Protein AF-A0A849R7K3-F1 (afdb_monomer_lite)

Secondary structure (DSSP, 8-state):
-HHHHHHHHHHHHHHHHHHH--HHHHHHHHHHHHHHHHHHHHHHHHHHSS--HHHHHHHHHH-GGGT-

Foldseek 3Di:
DVVVVVVVVVVVVVVVVVVPCDPVNVVVVVVVVVVLVVVLQVQLCVPVVDRDPVSSVCSVPPPVVSVD

Structure (mmCIF, N/CA/C/O backbone):
data_AF-A0A849R7K3-F1
#
_entry.id   AF-A0A849R7K3-F1
#
loop_
_atom_site.group_PDB
_atom_site.id
_atom_site.type_symbol
_atom_site.label_atom_id
_atom_site.label_alt_id
_atom_site.label_comp_id
_atom_site.label_asym_id
_atom_site.label_entity_id
_atom_site.label_seq_id
_atom_site.pdbx_PDB_ins_code
_atom_site.Cartn_x
_atom_site.Cartn_y
_atom_site.Cartn_z
_atom_site.occupancy
_atom_site.B_iso_or_equiv
_atom_site.auth_seq_id
_atom_site.auth_comp_id
_atom_site.auth_asym_id
_atom_site.auth_atom_id
_atom_site.pdbx_PDB_model_num
ATOM 1 N N . MET A 1 1 ? 37.033 -2.449 -3.876 1.00 62.75 1 MET A N 1
ATOM 2 C CA . MET A 1 1 ? 36.771 -2.670 -5.319 1.00 62.75 1 MET A CA 1
ATOM 3 C C . MET A 1 1 ? 35.525 -3.513 -5.576 1.00 62.75 1 MET A C 1
ATOM 5 O O . MET A 1 1 ? 34.631 -3.003 -6.230 1.00 62.75 1 MET A O 1
ATOM 9 N N . VAL A 1 2 ? 35.400 -4.732 -5.033 1.00 68.94 2 VAL A N 1
ATOM 10 C CA . VAL A 1 2 ? 34.239 -5.623 -5.288 1.00 68.94 2 VAL A CA 1
ATOM 11 C C . VAL A 1 2 ? 32.885 -4.995 -4.910 1.00 68.94 2 VAL A C 1
ATOM 13 O O . VAL A 1 2 ? 31.950 -5.045 -5.698 1.00 68.94 2 VAL A O 1
ATOM 16 N N . LEU A 1 3 ? 32.792 -4.320 -3.758 1.00 73.12 3 LEU A N 1
ATOM 17 C CA . LEU A 1 3 ? 31.546 -3.684 -3.303 1.00 73.12 3 LEU A CA 1
ATOM 18 C C . LEU A 1 3 ? 31.039 -2.578 -4.252 1.00 73.12 3 LEU A C 1
ATOM 20 O O . LEU A 1 3 ? 29.838 -2.448 -4.459 1.00 73.12 3 LEU A O 1
ATOM 24 N N . ALA A 1 4 ? 31.952 -1.815 -4.862 1.00 73.25 4 ALA A N 1
ATOM 25 C CA . ALA A 1 4 ? 31.602 -0.746 -5.799 1.00 73.25 4 ALA A CA 1
ATOM 26 C C . ALA A 1 4 ? 31.049 -1.300 -7.125 1.00 73.25 4 ALA A C 1
ATOM 28 O O . ALA A 1 4 ? 30.102 -0.747 -7.672 1.00 73.25 4 ALA A O 1
ATOM 29 N N . ILE A 1 5 ? 31.592 -2.430 -7.594 1.00 76.44 5 ILE A N 1
ATOM 30 C CA . ILE A 1 5 ? 31.118 -3.138 -8.796 1.00 76.44 5 ILE A CA 1
ATOM 31 C C . ILE A 1 5 ? 29.723 -3.733 -8.554 1.00 76.44 5 ILE A C 1
ATOM 33 O O . ILE A 1 5 ? 28.845 -3.667 -9.407 1.00 76.44 5 ILE A O 1
ATOM 37 N N . VAL A 1 6 ? 29.486 -4.286 -7.364 1.00 79.88 6 VAL A N 1
ATOM 38 C CA . VAL A 1 6 ? 28.166 -4.805 -6.983 1.00 79.88 6 VAL A CA 1
ATOM 39 C C . VAL A 1 6 ? 27.128 -3.678 -6.937 1.00 79.88 6 VAL A C 1
ATOM 41 O O . VAL A 1 6 ? 26.022 -3.840 -7.449 1.00 79.88 6 VAL A O 1
ATOM 44 N N . GLN A 1 7 ? 27.487 -2.508 -6.396 1.00 78.69 7 GLN A N 1
ATOM 45 C CA . GLN A 1 7 ? 26.594 -1.347 -6.397 1.00 78.69 7 GLN A CA 1
ATOM 46 C C . GLN A 1 7 ? 26.275 -0.835 -7.805 1.00 78.69 7 GLN A C 1
ATOM 48 O O . GLN A 1 7 ? 25.116 -0.511 -8.063 1.00 78.69 7 GLN A O 1
ATOM 53 N N . SER A 1 8 ? 27.251 -0.797 -8.720 1.00 79.56 8 SER A N 1
ATOM 54 C CA . SER A 1 8 ? 26.987 -0.386 -10.104 1.00 79.56 8 SER A CA 1
ATOM 55 C C . SER A 1 8 ? 26.057 -1.368 -10.818 1.00 79.56 8 SER A C 1
ATOM 57 O O . SER A 1 8 ? 25.107 -0.937 -11.461 1.00 79.56 8 SER A O 1
ATOM 59 N N . LEU A 1 9 ? 26.237 -2.679 -10.617 1.00 84.44 9 LEU A N 1
ATOM 60 C CA . LEU A 1 9 ? 25.346 -3.692 -11.192 1.00 84.44 9 LEU A CA 1
ATOM 61 C C . LEU A 1 9 ? 23.904 -3.546 -1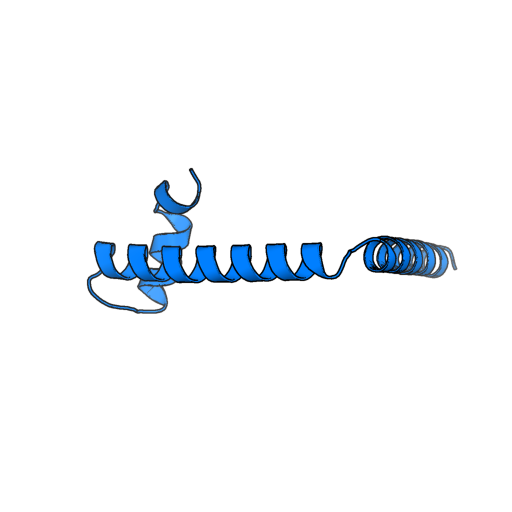0.694 1.00 84.44 9 LEU A C 1
ATOM 63 O O . LEU A 1 9 ? 22.971 -3.607 -11.492 1.00 84.44 9 LEU A O 1
ATOM 67 N N . PHE A 1 10 ? 23.686 -3.331 -9.395 1.00 85.62 10 PHE A N 1
ATOM 68 C CA . PHE A 1 10 ? 22.332 -3.104 -8.880 1.00 85.62 10 PHE A CA 1
ATOM 69 C C . PHE A 1 10 ? 21.718 -1.809 -9.418 1.00 85.62 10 PHE A C 1
ATOM 71 O O . PHE A 1 10 ? 20.547 -1.803 -9.797 1.00 85.62 10 PHE A O 1
ATOM 78 N N . ALA A 1 11 ? 22.499 -0.730 -9.494 1.00 83.88 11 ALA A N 1
ATOM 79 C CA . ALA A 1 11 ? 22.034 0.542 -10.033 1.00 83.88 11 ALA A CA 1
ATOM 80 C C . ALA A 1 11 ? 21.620 0.426 -11.512 1.00 83.88 11 ALA A C 1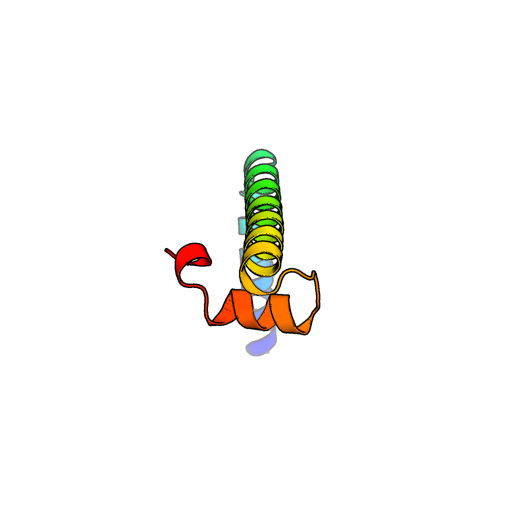
ATOM 82 O O . ALA A 1 11 ? 20.563 0.935 -11.891 1.00 83.88 11 ALA A O 1
ATOM 83 N N . ASP A 1 12 ? 22.399 -0.291 -12.323 1.00 85.50 12 ASP A N 1
ATOM 84 C CA . ASP A 1 12 ? 22.118 -0.492 -13.746 1.00 85.50 12 ASP A CA 1
ATOM 85 C C . ASP A 1 12 ? 20.882 -1.372 -13.969 1.00 85.50 12 ASP A C 1
ATOM 87 O O . ASP A 1 12 ? 20.018 -1.029 -14.779 1.00 85.50 12 ASP A O 1
ATOM 91 N N . ASN A 1 13 ? 20.724 -2.446 -13.187 1.00 86.00 13 ASN A N 1
ATOM 92 C CA . ASN A 1 13 ? 19.527 -3.291 -13.233 1.00 86.00 13 ASN A CA 1
ATOM 93 C C . ASN A 1 13 ? 18.260 -2.509 -12.858 1.00 86.00 13 ASN A C 1
ATOM 95 O O . ASN A 1 13 ? 17.246 -2.600 -13.548 1.00 86.00 13 ASN A O 1
ATOM 99 N N . VAL A 1 14 ? 18.314 -1.689 -11.802 1.00 84.06 14 VAL A N 1
ATOM 100 C CA . VAL A 1 14 ? 17.187 -0.830 -11.401 1.00 84.06 14 VAL A CA 1
ATOM 101 C C . VAL A 1 14 ? 16.844 0.177 -12.497 1.00 84.06 14 VAL A C 1
ATOM 103 O O . VAL A 1 14 ? 15.667 0.444 -12.737 1.00 84.06 14 VAL A O 1
ATOM 106 N N . LYS A 1 15 ? 17.848 0.730 -13.183 1.00 83.94 15 LYS A N 1
ATOM 107 C CA . LYS A 1 15 ? 17.647 1.680 -14.282 1.00 83.94 15 LYS A CA 1
ATOM 108 C C . LYS A 1 15 ? 16.975 1.021 -15.489 1.00 83.94 15 LYS A C 1
ATOM 110 O O . LYS A 1 15 ? 16.071 1.624 -16.062 1.00 83.94 15 LYS A O 1
ATOM 115 N N . LEU A 1 16 ? 17.361 -0.213 -15.811 1.00 83.81 16 LEU A N 1
ATOM 116 C CA . LEU A 1 16 ? 16.776 -1.016 -16.888 1.00 83.81 16 LEU A CA 1
ATOM 117 C C . LEU A 1 16 ? 15.326 -1.424 -16.575 1.00 83.81 16 LEU A C 1
ATOM 119 O O . LEU A 1 16 ? 14.430 -1.249 -17.396 1.00 83.81 16 LEU A O 1
ATOM 123 N N . LEU A 1 17 ? 15.057 -1.850 -15.340 1.00 81.69 17 LEU A N 1
ATOM 124 C CA . LEU A 1 17 ? 13.694 -2.106 -14.859 1.00 81.69 17 LEU A CA 1
ATOM 125 C C . LEU A 1 17 ? 12.818 -0.844 -14.913 1.00 81.69 17 LEU A C 1
ATOM 127 O O . LEU A 1 17 ? 11.650 -0.906 -15.290 1.00 81.69 17 LEU A O 1
ATOM 131 N N . LYS A 1 18 ? 13.382 0.324 -14.578 1.00 78.75 18 LYS A N 1
ATOM 132 C CA . LYS A 1 18 ? 12.682 1.611 -14.693 1.00 78.75 18 LYS A CA 1
ATOM 133 C C . LYS A 1 18 ? 12.386 2.009 -16.138 1.00 78.75 18 LYS A C 1
ATOM 135 O O . LYS A 1 18 ? 11.384 2.682 -16.353 1.00 78.75 18 LYS A O 1
ATOM 140 N N . SER A 1 19 ? 13.231 1.644 -17.106 1.00 80.06 19 SER A N 1
ATOM 141 C CA . SER A 1 19 ? 12.969 1.944 -18.521 1.00 80.06 19 SER A CA 1
ATOM 142 C C . SER A 1 19 ? 11.883 1.060 -19.131 1.00 80.06 19 SER A C 1
ATOM 144 O O . SER A 1 19 ? 11.172 1.518 -20.019 1.00 80.06 19 SER A O 1
ATOM 146 N N . GLU A 1 20 ? 11.725 -0.166 -18.629 1.00 81.69 20 GLU A N 1
ATOM 147 C CA . GLU A 1 20 ? 10.646 -1.090 -19.014 1.00 81.69 20 GLU A CA 1
ATOM 148 C C . GLU A 1 20 ? 9.293 -0.708 -18.379 1.00 81.69 20 GLU A C 1
ATOM 150 O O . GLU A 1 20 ? 8.227 -1.067 -18.883 1.00 81.69 20 GLU A O 1
ATOM 155 N N . ALA A 1 21 ? 9.305 0.050 -17.275 1.00 81.12 21 ALA A N 1
ATOM 156 C CA . ALA A 1 21 ? 8.089 0.509 -16.615 1.00 81.12 21 ALA A CA 1
ATOM 157 C C . ALA A 1 21 ? 7.341 1.538 -17.482 1.00 81.12 21 ALA A C 1
ATOM 159 O O . ALA A 1 21 ? 7.719 2.706 -17.600 1.00 81.12 21 ALA A O 1
ATOM 160 N N . SER A 1 22 ? 6.229 1.105 -18.071 1.00 83.44 22 SER A N 1
ATOM 161 C CA . SER A 1 22 ? 5.372 1.957 -18.889 1.00 83.44 22 SER A CA 1
ATOM 162 C C . SER A 1 22 ? 4.666 3.036 -18.054 1.00 83.44 22 SER A C 1
ATOM 164 O O . SER A 1 22 ? 4.409 2.886 -16.857 1.00 83.44 22 SER A O 1
ATOM 166 N N . LYS A 1 23 ? 4.272 4.143 -18.700 1.00 81.81 23 LYS A N 1
ATOM 167 C CA . LYS A 1 23 ? 3.472 5.203 -18.053 1.00 81.81 23 LYS A CA 1
ATOM 168 C C . LYS A 1 23 ? 2.166 4.661 -17.454 1.00 81.81 23 LYS A C 1
ATOM 170 O O . LYS A 1 23 ? 1.726 5.147 -16.416 1.00 81.81 23 LYS A O 1
ATOM 175 N N . THR A 1 24 ? 1.580 3.640 -18.078 1.00 82.88 24 THR A N 1
ATOM 176 C CA . THR A 1 24 ? 0.373 2.964 -17.589 1.00 82.88 24 THR A CA 1
ATOM 177 C C . THR A 1 24 ? 0.643 2.130 -16.337 1.00 82.88 24 THR A C 1
ATOM 179 O O . THR A 1 24 ? -0.188 2.129 -15.433 1.00 82.88 24 THR A O 1
ATOM 182 N N . ALA A 1 25 ? 1.816 1.498 -16.215 1.00 84.75 25 ALA A N 1
ATOM 183 C CA . ALA A 1 25 ? 2.209 0.797 -14.992 1.00 84.75 25 ALA A CA 1
ATOM 184 C C . ALA A 1 25 ? 2.298 1.758 -13.793 1.00 84.75 25 ALA A C 1
ATOM 186 O O . ALA A 1 25 ? 1.767 1.463 -12.725 1.00 84.75 25 ALA A O 1
ATOM 187 N N . TYR A 1 26 ? 2.875 2.950 -13.980 1.00 86.75 26 TYR A N 1
ATOM 188 C CA . TYR A 1 26 ? 2.905 3.983 -12.936 1.00 86.75 26 TYR A CA 1
ATOM 189 C C . TYR A 1 26 ? 1.510 4.468 -12.529 1.00 86.75 26 TYR A C 1
ATOM 191 O O . TYR A 1 26 ? 1.249 4.661 -11.342 1.00 86.75 26 TYR A O 1
ATOM 199 N N . GLN A 1 27 ? 0.602 4.637 -13.494 1.00 88.81 27 GLN A N 1
ATOM 200 C CA . GLN A 1 27 ? -0.791 4.990 -13.211 1.00 88.81 27 GLN A CA 1
ATOM 201 C C . GLN A 1 27 ? -1.495 3.891 -12.407 1.00 88.81 27 GLN A C 1
ATOM 203 O O . GLN A 1 27 ? -2.159 4.198 -11.420 1.00 88.81 27 GLN A O 1
ATOM 208 N N . GLY A 1 28 ? -1.294 2.620 -12.770 1.00 87.62 28 GLY A N 1
ATOM 209 C CA . GLY A 1 28 ? -1.841 1.476 -12.037 1.00 87.62 28 GLY A CA 1
ATOM 210 C C . GLY A 1 28 ? -1.345 1.409 -10.591 1.00 87.62 28 GLY A C 1
ATOM 211 O O . GLY A 1 28 ? -2.150 1.274 -9.672 1.00 87.62 28 GLY A O 1
ATOM 212 N N . VAL A 1 29 ? -0.038 1.596 -10.372 1.00 90.12 29 VAL A N 1
ATOM 213 C CA . VAL A 1 29 ? 0.546 1.659 -9.020 1.00 90.12 29 VAL A CA 1
ATOM 214 C C . VAL A 1 29 ? -0.033 2.829 -8.219 1.00 90.12 29 VAL A C 1
ATOM 216 O O . VAL A 1 29 ? -0.355 2.667 -7.043 1.00 90.12 29 VAL A O 1
ATOM 219 N N . GLY A 1 30 ? -0.218 3.992 -8.849 1.00 91.88 30 GLY A N 1
ATOM 220 C CA . GLY A 1 30 ? -0.836 5.154 -8.208 1.00 91.88 30 GLY A CA 1
ATOM 221 C C . GLY A 1 30 ? -2.278 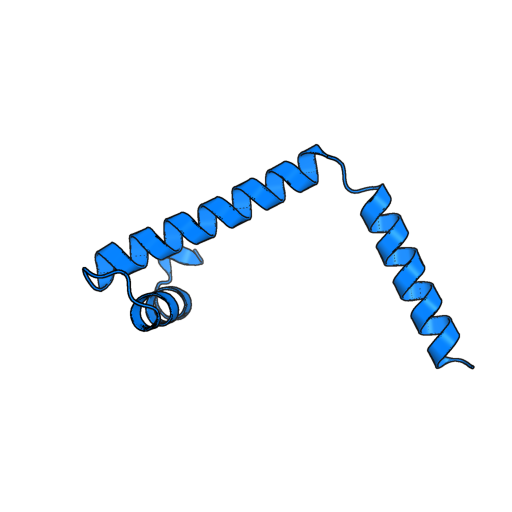4.892 -7.764 1.00 91.88 30 GLY A C 1
ATOM 222 O O . GLY A 1 30 ? -2.637 5.197 -6.627 1.00 91.88 30 GLY A O 1
ATOM 223 N N . ILE A 1 31 ? -3.088 4.276 -8.629 1.00 92.50 31 ILE A N 1
ATOM 224 C CA . ILE A 1 31 ? -4.479 3.914 -8.319 1.00 92.50 31 ILE A CA 1
ATOM 225 C C . ILE A 1 31 ? -4.531 2.877 -7.190 1.00 92.50 31 ILE A C 1
ATOM 227 O O . ILE A 1 31 ? -5.333 3.020 -6.266 1.00 92.50 31 ILE A O 1
ATOM 231 N N . ALA A 1 32 ? -3.659 1.867 -7.223 1.00 88.38 32 ALA A N 1
ATOM 232 C CA . ALA A 1 32 ? -3.582 0.851 -6.176 1.00 88.38 32 ALA A CA 1
ATOM 233 C C . ALA A 1 32 ? -3.248 1.472 -4.810 1.00 88.38 32 ALA A C 1
ATOM 235 O O . ALA A 1 32 ? -3.949 1.222 -3.830 1.00 88.38 32 ALA A O 1
ATOM 236 N N . LEU A 1 33 ? -2.242 2.352 -4.756 1.00 91.88 33 LEU A N 1
ATOM 237 C CA . LEU A 1 33 ? -1.878 3.082 -3.539 1.00 91.88 33 LEU A CA 1
ATOM 238 C C . LEU A 1 33 ? -3.039 3.919 -2.997 1.00 91.88 33 LEU A C 1
ATOM 240 O O . LEU A 1 33 ? -3.357 3.833 -1.812 1.00 91.88 33 LEU A O 1
ATOM 244 N N . ALA A 1 34 ? -3.699 4.699 -3.856 1.00 91.62 34 ALA A N 1
ATOM 245 C CA . ALA A 1 34 ? -4.841 5.514 -3.451 1.00 91.62 34 ALA A CA 1
ATOM 246 C C . ALA A 1 34 ? -5.987 4.654 -2.892 1.00 91.62 34 ALA A C 1
ATOM 248 O O . ALA A 1 34 ? -6.584 5.001 -1.874 1.00 91.62 34 ALA A O 1
ATOM 249 N N . THR A 1 35 ? -6.249 3.505 -3.516 1.00 91.94 35 THR A N 1
ATOM 250 C CA . THR A 1 35 ? -7.300 2.569 -3.095 1.00 91.94 35 THR A CA 1
ATOM 251 C C . THR A 1 35 ? -7.027 2.011 -1.701 1.00 91.94 35 THR A C 1
ATOM 253 O O . THR A 1 35 ? -7.915 2.043 -0.851 1.00 91.94 35 THR A O 1
ATOM 256 N N . VAL A 1 36 ? -5.793 1.574 -1.425 1.00 88.19 36 VAL A N 1
ATOM 257 C CA . VAL A 1 36 ? -5.402 1.066 -0.097 1.00 88.19 36 VAL A CA 1
ATOM 258 C C . VAL A 1 36 ? -5.553 2.145 0.974 1.00 88.19 36 VAL A C 1
ATOM 260 O O . VAL A 1 36 ? -6.052 1.865 2.064 1.00 88.19 36 VAL A O 1
ATOM 263 N N . ILE A 1 37 ? -5.171 3.390 0.673 1.00 86.88 37 ILE A N 1
ATOM 264 C CA . ILE A 1 37 ? -5.316 4.511 1.612 1.00 86.88 37 ILE A CA 1
ATOM 265 C C . ILE A 1 37 ? -6.795 4.756 1.928 1.00 86.88 37 ILE A C 1
ATOM 267 O O . ILE A 1 37 ? -7.170 4.820 3.097 1.00 86.88 37 ILE A O 1
ATOM 271 N N . VAL A 1 38 ? -7.645 4.846 0.902 1.00 89.38 38 VAL A N 1
ATOM 272 C CA . VAL A 1 38 ? -9.087 5.079 1.074 1.00 89.38 38 VAL A CA 1
ATOM 273 C C . VAL A 1 38 ? -9.742 3.933 1.845 1.00 89.38 38 VAL A C 1
ATOM 275 O O . VAL A 1 38 ? -10.489 4.191 2.787 1.00 89.38 38 VAL A O 1
ATOM 278 N N . ALA A 1 39 ? -9.418 2.682 1.509 1.00 86.06 39 ALA A N 1
ATOM 279 C CA . ALA A 1 39 ? -9.910 1.507 2.221 1.00 86.06 39 ALA A CA 1
ATOM 280 C C . ALA A 1 39 ? -9.474 1.511 3.694 1.00 86.06 39 ALA A C 1
ATOM 282 O O . ALA A 1 39 ? -10.299 1.285 4.576 1.00 86.06 39 ALA A O 1
ATOM 283 N N . THR A 1 40 ? -8.211 1.845 3.982 1.00 84.38 40 THR A N 1
ATOM 284 C CA . THR A 1 40 ? -7.700 1.926 5.362 1.00 84.38 40 THR A CA 1
ATOM 285 C C . THR A 1 40 ? -8.443 2.990 6.166 1.00 84.38 40 THR A C 1
ATOM 287 O O . THR A 1 40 ? -8.841 2.743 7.304 1.00 84.38 40 THR A O 1
ATOM 290 N N . CYS A 1 41 ? -8.660 4.169 5.579 1.00 82.94 41 CYS A N 1
ATOM 291 C CA . CYS A 1 41 ? -9.398 5.252 6.221 1.00 82.94 41 CYS A CA 1
ATOM 292 C C . CYS A 1 41 ? -10.861 4.872 6.479 1.00 82.94 41 CYS A C 1
ATOM 294 O O . CYS A 1 41 ? -11.372 5.144 7.563 1.00 82.94 41 CYS A O 1
ATOM 296 N N . LEU A 1 42 ? -11.518 4.214 5.517 1.00 84.81 42 LEU A N 1
ATOM 297 C CA . LEU A 1 42 ? -12.883 3.703 5.667 1.00 84.81 42 LEU A CA 1
ATOM 298 C C . LEU A 1 42 ? -12.975 2.692 6.806 1.00 84.81 42 LEU A C 1
ATOM 300 O O . LEU A 1 42 ? -13.814 2.845 7.686 1.00 84.81 42 LEU A O 1
ATOM 304 N N . VAL A 1 43 ? -12.088 1.698 6.824 1.00 83.44 43 VAL A N 1
ATOM 305 C CA . VAL A 1 43 ? -12.063 0.674 7.873 1.00 83.44 43 VAL A CA 1
ATOM 306 C C . VAL A 1 43 ? -11.781 1.291 9.241 1.00 83.44 43 VAL A C 1
ATOM 308 O O . VAL A 1 43 ? -12.477 0.975 10.199 1.00 83.44 43 VAL A O 1
ATOM 311 N N . CYS A 1 44 ? -10.830 2.225 9.337 1.00 81.50 44 CYS A N 1
ATOM 312 C CA . CYS A 1 44 ? -10.567 2.950 10.580 1.00 81.50 44 CYS A CA 1
ATOM 313 C C . CYS A 1 44 ? -11.811 3.708 11.063 1.00 81.50 44 CYS A C 1
ATOM 315 O O . CYS A 1 44 ? -12.135 3.659 12.250 1.00 81.50 44 CYS A O 1
ATOM 317 N N . TYR A 1 45 ? -12.515 4.389 10.156 1.00 80.81 45 TYR A N 1
ATOM 318 C CA . TYR A 1 45 ? -13.728 5.128 10.489 1.00 80.81 45 TYR A CA 1
ATOM 319 C C . TYR A 1 45 ? -14.865 4.201 10.936 1.00 80.81 45 TYR A C 1
ATOM 321 O O . TYR A 1 45 ? -15.546 4.510 11.909 1.00 80.81 45 TYR A O 1
ATOM 329 N N . PHE A 1 46 ? -15.037 3.050 10.283 1.00 80.38 46 PHE A N 1
ATOM 330 C CA . PHE A 1 46 ? -16.035 2.053 10.675 1.00 80.38 46 PHE A CA 1
ATOM 331 C C . PHE A 1 46 ? -15.741 1.407 12.033 1.00 80.38 46 PHE A C 1
ATOM 333 O O . PHE A 1 46 ? -16.673 1.160 12.790 1.00 80.38 46 PHE A O 1
ATOM 340 N N . ASP A 1 47 ? -14.471 1.145 12.342 1.00 77.38 47 ASP A N 1
ATOM 341 C CA . ASP A 1 47 ? -14.070 0.424 13.555 1.00 77.38 47 ASP A CA 1
ATOM 342 C C . ASP A 1 47 ? -14.003 1.337 14.793 1.00 77.38 47 ASP A C 1
ATOM 344 O O . ASP A 1 47 ? -14.479 0.988 15.870 1.00 77.38 47 ASP A O 1
ATOM 348 N N . THR A 1 48 ? -13.454 2.548 14.645 1.00 79.00 48 THR A N 1
ATOM 349 C CA . THR A 1 48 ? -13.213 3.470 15.776 1.00 79.00 48 THR A CA 1
ATOM 350 C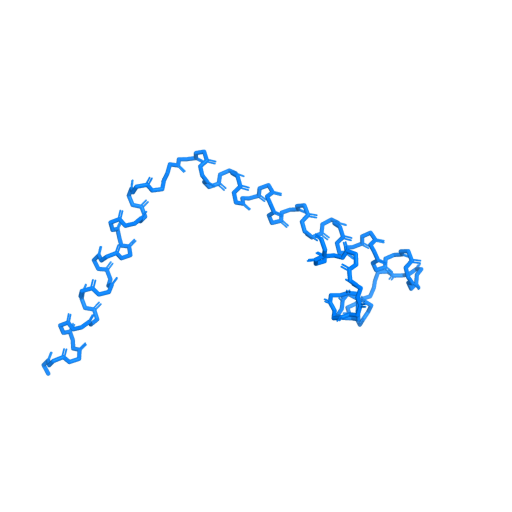 C . THR A 1 48 ? -14.109 4.710 15.788 1.00 79.00 48 THR A C 1
ATOM 352 O O . THR A 1 48 ? -14.032 5.509 16.722 1.00 79.00 48 THR A O 1
ATOM 355 N N . GLY A 1 49 ? -14.936 4.925 14.758 1.00 72.31 49 GLY A N 1
ATOM 356 C CA . GLY A 1 49 ? -15.818 6.097 14.630 1.00 72.31 49 GLY A CA 1
ATOM 357 C C . GLY A 1 49 ? -15.089 7.438 14.464 1.00 72.31 49 GLY A C 1
ATOM 358 O O . GLY A 1 49 ? -15.725 8.479 14.306 1.00 72.31 49 GLY A O 1
ATOM 359 N N . THR A 1 50 ? -13.754 7.441 14.502 1.00 73.50 50 THR A N 1
ATOM 360 C CA . THR A 1 50 ? -12.903 8.629 14.413 1.00 73.50 50 THR A CA 1
ATOM 361 C C . THR A 1 50 ? -11.674 8.329 13.565 1.00 73.50 50 THR A C 1
ATOM 363 O O . THR A 1 50 ? -11.108 7.240 13.610 1.00 73.50 50 THR A O 1
ATOM 366 N N . LEU A 1 51 ? -11.236 9.305 12.773 1.00 76.50 51 LEU A N 1
ATOM 367 C CA . LEU A 1 51 ? -9.995 9.201 12.011 1.00 76.50 51 LEU A CA 1
ATOM 368 C C . LEU A 1 51 ? -8.836 9.635 12.915 1.00 76.50 51 LEU A C 1
ATOM 370 O O . LEU A 1 51 ? -8.556 10.824 13.053 1.00 76.50 51 LEU A O 1
ATOM 374 N N . SER A 1 52 ? -8.187 8.668 13.568 1.00 78.81 52 SER A N 1
ATOM 375 C CA . SER A 1 52 ? -6.991 8.905 14.385 1.00 78.81 52 SER A CA 1
ATOM 376 C C . SER A 1 52 ? -5.802 8.081 13.888 1.00 78.81 52 SER A C 1
ATOM 378 O O . SER A 1 52 ? -5.966 6.981 13.362 1.00 78.81 52 SER A O 1
ATOM 380 N N . LEU A 1 53 ? -4.583 8.594 14.088 1.00 72.88 53 LEU A N 1
ATOM 381 C CA . LEU A 1 53 ? -3.336 7.885 13.757 1.00 72.88 53 LEU A CA 1
ATOM 382 C C . LEU A 1 53 ? -3.224 6.528 14.474 1.00 72.88 53 LEU A C 1
ATOM 384 O O . LEU A 1 53 ? -2.712 5.569 13.900 1.00 72.88 53 LEU A O 1
ATOM 388 N N . ALA A 1 54 ? -3.741 6.434 15.703 1.00 74.00 54 ALA A N 1
ATOM 389 C CA . ALA A 1 54 ? -3.786 5.185 16.459 1.00 74.00 54 ALA A CA 1
ATOM 390 C C . ALA A 1 54 ? -4.784 4.183 15.850 1.00 74.00 54 ALA A C 1
ATOM 392 O O . ALA A 1 54 ? -4.463 3.002 15.720 1.00 74.00 54 ALA A O 1
ATOM 393 N N . GLY A 1 55 ? -5.954 4.663 15.415 1.00 67.69 55 GLY A N 1
ATOM 394 C CA . GLY A 1 55 ? -6.960 3.855 14.720 1.00 67.69 55 GLY A CA 1
ATOM 395 C C . GLY A 1 55 ? -6.463 3.339 13.368 1.00 67.69 55 GLY A C 1
ATOM 396 O O . GLY A 1 55 ? -6.674 2.174 13.047 1.00 67.69 55 GLY A O 1
ATOM 397 N N . LEU A 1 56 ? -5.710 4.152 12.618 1.00 73.50 56 LEU A N 1
ATOM 398 C CA . LEU A 1 56 ? -5.106 3.745 11.343 1.00 73.50 56 LEU A CA 1
ATOM 399 C C . LEU A 1 56 ? -4.111 2.588 11.523 1.00 73.50 56 LEU A C 1
ATOM 401 O O . LEU A 1 56 ? -4.121 1.628 10.753 1.00 73.50 56 LEU A O 1
ATOM 405 N N . TRP A 1 57 ? -3.264 2.669 12.554 1.00 76.31 57 TRP A N 1
ATOM 406 C CA . TRP A 1 57 ? -2.292 1.623 12.879 1.00 76.31 57 TRP A CA 1
ATOM 407 C C . TRP A 1 57 ? -2.969 0.330 13.349 1.00 76.31 57 TRP A C 1
ATOM 409 O O . TRP A 1 57 ? -2.561 -0.763 12.951 1.00 76.31 57 TRP A O 1
ATOM 419 N N . GLY A 1 58 ? -4.025 0.454 14.158 1.00 73.81 58 GLY A N 1
ATOM 420 C CA . GLY A 1 58 ? -4.851 -0.675 14.584 1.00 73.81 58 GLY A CA 1
ATOM 421 C C . GLY A 1 58 ? -5.546 -1.359 13.405 1.00 73.81 58 GLY A C 1
ATOM 422 O O . GLY A 1 58 ? -5.419 -2.572 13.244 1.00 73.81 58 GLY A O 1
ATOM 423 N N . ALA A 1 59 ? -6.188 -0.581 12.531 1.00 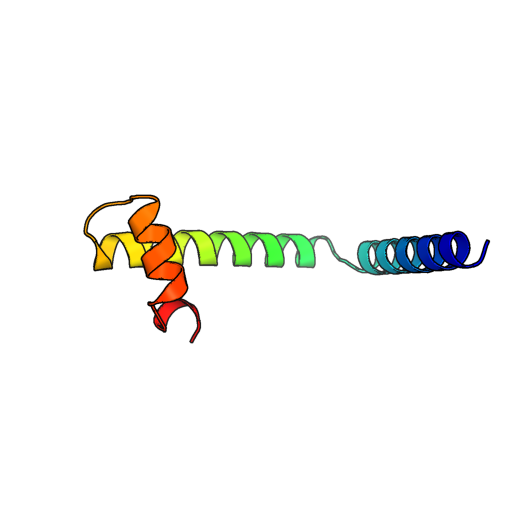72.44 59 ALA A N 1
ATOM 424 C CA . ALA A 1 59 ? -6.886 -1.075 11.346 1.00 72.44 59 ALA A CA 1
ATOM 425 C C . ALA A 1 59 ? -5.943 -1.799 10.371 1.00 72.44 59 ALA A C 1
ATOM 427 O O . ALA A 1 59 ? -6.267 -2.883 9.895 1.00 72.44 59 ALA A O 1
ATOM 428 N N . GLN A 1 60 ? -4.744 -1.259 10.129 1.00 73.38 60 GLN A N 1
ATOM 429 C CA . GLN A 1 60 ? -3.731 -1.902 9.283 1.00 73.38 60 GLN A CA 1
ATOM 430 C C . GLN A 1 60 ? -3.226 -3.237 9.850 1.00 73.38 60 GLN A C 1
ATOM 432 O O . GLN A 1 60 ? -2.923 -4.140 9.076 1.00 73.38 60 GLN A O 1
ATOM 437 N N . LYS A 1 61 ? -3.115 -3.385 11.177 1.00 74.81 61 LYS A N 1
ATOM 438 C CA . LYS A 1 61 ? -2.580 -4.611 11.796 1.00 74.81 61 LYS A CA 1
ATOM 439 C C . LYS A 1 61 ? -3.619 -5.682 12.096 1.00 74.81 61 LYS A C 1
ATOM 441 O O . LYS A 1 61 ? -3.282 -6.862 12.059 1.00 74.81 61 LYS A O 1
ATOM 446 N N . HIS A 1 62 ? -4.833 -5.287 12.458 1.00 70.94 62 HIS A N 1
ATOM 447 C CA . HIS A 1 62 ? -5.834 -6.210 12.995 1.00 70.94 62 HIS A CA 1
ATOM 448 C C . HIS A 1 62 ? -6.974 -6.506 12.030 1.00 70.94 62 HIS A C 1
ATOM 450 O O . HIS A 1 62 ? -7.675 -7.498 12.220 1.00 70.94 62 HIS A O 1
ATOM 456 N N . ASN A 1 63 ? -7.164 -5.690 10.993 1.00 66.81 63 ASN A N 1
ATOM 457 C CA . ASN A 1 63 ? -8.297 -5.864 10.103 1.00 66.81 63 ASN A CA 1
ATOM 458 C C . ASN A 1 63 ? -7.922 -6.738 8.898 1.00 66.81 63 ASN A C 1
ATOM 460 O O . ASN A 1 63 ? -7.334 -6.277 7.920 1.00 66.81 63 ASN A O 1
ATOM 464 N N . ALA A 1 64 ? -8.278 -8.024 8.982 1.00 61.69 64 ALA A N 1
ATOM 465 C CA . ALA A 1 64 ? -8.058 -9.004 7.916 1.00 61.69 64 ALA A CA 1
ATOM 466 C C . ALA A 1 64 ? -8.770 -8.625 6.607 1.00 61.69 64 ALA A C 1
ATOM 468 O O . ALA A 1 64 ? -8.292 -8.983 5.538 1.00 61.69 64 ALA A O 1
ATOM 469 N N . ALA A 1 65 ? -9.852 -7.842 6.676 1.00 63.09 65 ALA A N 1
ATOM 470 C CA . ALA A 1 65 ? -10.568 -7.346 5.502 1.00 63.09 65 ALA A CA 1
ATOM 471 C C . ALA A 1 65 ? -9.722 -6.423 4.604 1.00 63.09 65 ALA A C 1
ATOM 473 O O . ALA A 1 65 ? -10.087 -6.205 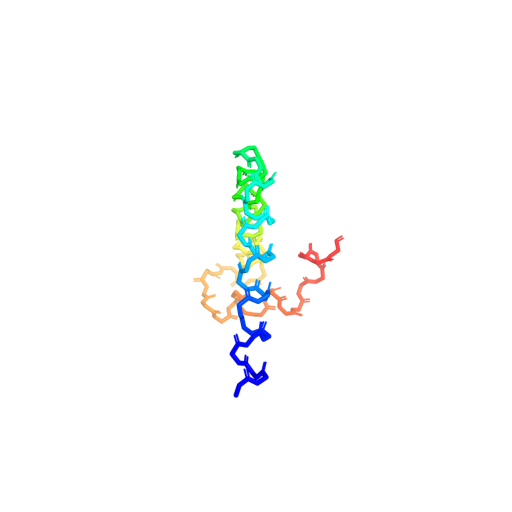3.455 1.00 63.09 65 ALA A O 1
ATOM 474 N N . LEU A 1 66 ? -8.612 -5.868 5.110 1.00 63.19 66 LEU A N 1
ATOM 475 C CA . LEU A 1 66 ? -7.699 -5.040 4.318 1.00 63.19 66 LEU A CA 1
ATOM 476 C C . LEU A 1 66 ? -6.634 -5.854 3.559 1.00 63.19 66 LEU A C 1
ATOM 478 O O . LEU A 1 66 ? -5.991 -5.319 2.658 1.00 63.19 66 LEU A O 1
ATOM 482 N N . TRP A 1 67 ? -6.415 -7.111 3.962 1.00 68.38 67 TRP A N 1
ATOM 483 C CA . TRP A 1 67 ? -5.335 -7.981 3.477 1.00 68.38 67 TRP A CA 1
ATOM 484 C C . TRP A 1 67 ? -5.825 -9.291 2.842 1.00 68.38 67 TRP A C 1
ATOM 486 O O . TRP A 1 67 ? -5.010 -10.005 2.257 1.00 68.38 67 TRP A O 1
ATOM 496 N N . MET A 1 68 ? -7.114 -9.620 2.987 1.00 57.75 68 MET A N 1
ATOM 497 C CA . MET A 1 68 ? -7.813 -10.643 2.196 1.00 57.75 68 MET A CA 1
ATOM 498 C C . MET A 1 68 ? -8.136 -10.114 0.804 1.00 57.75 68 MET A C 1
ATOM 500 O O . MET A 1 68 ? -7.955 -10.900 -0.150 1.00 57.75 68 MET A O 1
#

Radius of gyration: 18.87 Å; chains: 1; bounding box: 53×20×36 Å

Sequence (68 aa):
MVLAIVQSLFADNVKLLKSEASKTAYQGVGIALATVIVATCLVCYFDTGTLSLAGLWGAQKHNAALWM

pLDDT: mean 79.48, std 8.13, range [57.75, 92.5]